Protein AF-A0AAU9UTC8-F1 (afdb_monomer_lite)

Radius of gyration: 27.31 Å; chains: 1; bounding box: 56×51×80 Å

Structure (mmCIF, N/CA/C/O backbone):
data_AF-A0AAU9UTC8-F1
#
_entry.id   AF-A0AAU9UTC8-F1
#
loop_
_atom_site.group_PDB
_atom_site.id
_atom_site.type_symbol
_atom_site.label_atom_id
_atom_site.label_alt_id
_atom_site.label_comp_id
_atom_site.label_asym_id
_atom_site.label_entity_id
_atom_site.label_seq_id
_atom_site.pdbx_PDB_ins_code
_atom_site.Cartn_x
_atom_site.Cartn_y
_atom_site.Cartn_z
_atom_site.occupancy
_atom_site.B_iso_or_equiv
_atom_site.auth_seq_id
_atom_site.auth_comp_id
_atom_site.auth_asym_id
_atom_site.auth_atom_id
_atom_site.pdbx_PDB_model_num
ATOM 1 N N . MET A 1 1 ? -2.375 -41.876 13.342 1.00 49.22 1 MET A N 1
ATOM 2 C CA . MET A 1 1 ? -1.707 -40.653 12.835 1.00 49.22 1 MET A CA 1
ATOM 3 C C . MET A 1 1 ? -2.534 -39.438 13.249 1.00 49.22 1 MET A C 1
ATOM 5 O O . MET A 1 1 ? -3.669 -39.339 12.787 1.00 49.22 1 MET A O 1
ATOM 9 N N . PRO A 1 2 ? -2.071 -38.559 14.157 1.00 57.53 2 PRO A N 1
ATOM 10 C CA . PRO A 1 2 ? -2.871 -37.413 14.576 1.00 57.53 2 PRO A CA 1
ATOM 11 C C . PRO A 1 2 ? -2.959 -36.400 13.427 1.00 57.53 2 PRO A C 1
ATOM 13 O O . PRO A 1 2 ? -1.947 -35.967 12.881 1.00 57.53 2 PRO A O 1
ATOM 16 N N . ARG A 1 3 ? -4.191 -36.055 13.034 1.00 58.91 3 ARG A N 1
ATOM 17 C CA . ARG A 1 3 ? -4.472 -35.076 11.977 1.00 58.91 3 ARG A CA 1
ATOM 18 C C . ARG A 1 3 ? -3.916 -33.714 12.391 1.00 58.91 3 ARG A C 1
ATOM 20 O O . ARG A 1 3 ? -4.222 -33.236 13.484 1.00 58.91 3 ARG A O 1
ATOM 27 N N . VAL A 1 4 ? -3.118 -33.104 11.514 1.00 61.66 4 VAL A N 1
ATOM 28 C CA . VAL A 1 4 ? -2.600 -31.737 11.661 1.00 61.66 4 VAL A CA 1
ATOM 29 C C . VAL A 1 4 ? -3.773 -30.818 11.999 1.00 61.66 4 VAL A C 1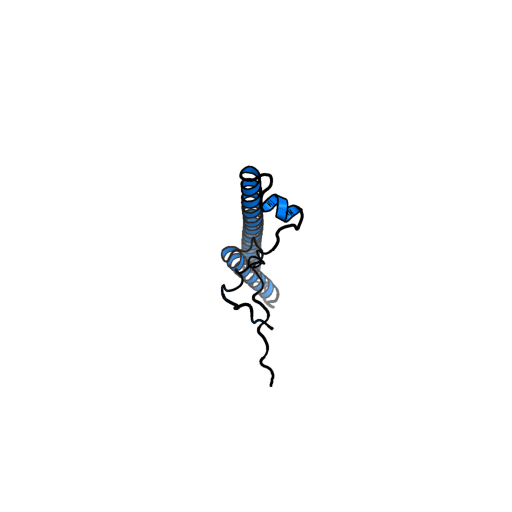
ATOM 31 O O . VAL A 1 4 ? -4.651 -30.585 11.170 1.00 61.66 4 VAL A O 1
ATOM 34 N N . ARG A 1 5 ? -3.828 -30.332 13.243 1.00 59.94 5 ARG A N 1
ATOM 35 C CA . ARG A 1 5 ? -4.826 -29.344 13.652 1.00 59.94 5 ARG A CA 1
ATOM 36 C C . ARG A 1 5 ? -4.537 -28.077 12.858 1.00 59.94 5 ARG A C 1
ATOM 38 O O . ARG A 1 5 ? -3.442 -27.527 12.967 1.00 59.94 5 ARG A O 1
ATOM 45 N N . HIS A 1 6 ? -5.490 -27.631 12.043 1.00 63.00 6 HIS A N 1
ATOM 46 C CA . HIS A 1 6 ? -5.368 -26.342 11.374 1.00 63.00 6 HIS A CA 1
ATOM 47 C C . HIS A 1 6 ? -5.098 -25.268 12.438 1.00 63.00 6 HIS A C 1
ATOM 49 O O . HIS A 1 6 ? -5.818 -25.231 13.442 1.00 63.00 6 HIS A O 1
ATOM 55 N N . PRO A 1 7 ? -4.071 -24.415 12.265 1.00 61.59 7 PRO A N 1
ATOM 56 C CA . PRO A 1 7 ? -3.830 -23.334 13.204 1.00 61.59 7 PRO A CA 1
ATOM 57 C C . PRO A 1 7 ? -5.099 -22.477 13.307 1.00 61.59 7 PRO A C 1
ATOM 59 O O . PRO A 1 7 ? -5.795 -22.299 12.298 1.00 61.59 7 PRO A O 1
ATOM 62 N N . PRO A 1 8 ? -5.429 -21.957 14.503 1.00 61.19 8 PRO A N 1
ATOM 63 C CA . PRO A 1 8 ? -6.613 -21.132 14.679 1.00 61.19 8 PRO A CA 1
ATOM 64 C C . PRO A 1 8 ? -6.580 -19.997 13.657 1.00 61.19 8 PRO A C 1
ATOM 66 O O . PRO A 1 8 ? -5.534 -19.372 13.450 1.00 61.19 8 PRO A O 1
ATOM 69 N N . ARG A 1 9 ? -7.718 -19.755 12.991 1.00 63.41 9 ARG A N 1
ATOM 70 C CA . ARG A 1 9 ? -7.857 -18.653 12.033 1.00 63.41 9 ARG A CA 1
ATOM 71 C C . ARG A 1 9 ? -7.385 -17.385 12.737 1.00 63.41 9 ARG A C 1
ATOM 73 O O . ARG A 1 9 ? -8.011 -16.953 13.704 1.00 63.41 9 ARG A O 1
ATOM 80 N N . ARG A 1 10 ? -6.248 -16.829 12.301 1.00 59.84 10 ARG A N 1
ATOM 81 C CA . ARG A 1 10 ? -5.723 -15.584 12.867 1.00 59.84 10 ARG A CA 1
ATOM 82 C C . ARG A 1 10 ? -6.836 -14.552 12.749 1.00 59.84 10 ARG A C 1
ATOM 84 O O . ARG A 1 10 ? -7.285 -14.280 11.636 1.00 59.84 10 ARG A O 1
ATOM 91 N N . LYS A 1 11 ? -7.309 -14.029 13.884 1.00 63.53 11 LYS A N 1
ATOM 92 C CA . LYS A 1 11 ? -8.248 -12.906 13.886 1.00 63.53 11 LYS A CA 1
ATOM 93 C C . LYS A 1 11 ? -7.587 -11.809 13.054 1.00 63.53 11 LYS A C 1
ATOM 95 O O . LYS A 1 11 ? -6.436 -11.458 13.322 1.00 63.53 11 LYS A O 1
ATOM 100 N N . GLY A 1 12 ? -8.256 -11.377 11.985 1.00 69.50 12 GLY A N 1
ATOM 101 C CA . GLY A 1 12 ? -7.744 -10.310 11.133 1.00 69.50 12 GLY A CA 1
ATOM 102 C C . GLY A 1 12 ? -7.378 -9.111 12.001 1.00 69.50 12 GLY A C 1
ATOM 103 O O . GLY A 1 12 ? -8.036 -8.853 13.011 1.00 69.50 12 GLY A O 1
ATOM 104 N N . VAL A 1 13 ? -6.299 -8.412 11.653 1.00 83.12 13 VAL A N 1
ATOM 105 C CA . VAL A 1 13 ? -5.948 -7.177 12.359 1.00 83.12 13 VAL A CA 1
ATOM 106 C C . VAL A 1 13 ? -7.153 -6.238 12.260 1.00 83.12 13 VAL A C 1
ATOM 108 O O . VAL A 1 13 ? -7.746 -6.140 11.194 1.00 83.12 13 VAL A O 1
ATOM 111 N N . TYR A 1 14 ? -7.545 -5.581 13.350 1.00 84.19 14 TYR A N 1
ATOM 112 C CA . TYR A 1 14 ? -8.838 -4.884 13.446 1.00 84.19 14 TYR A CA 1
ATOM 113 C C . TYR A 1 14 ? -9.065 -3.773 12.397 1.00 84.19 14 TYR A C 1
ATOM 115 O O . TYR A 1 14 ? -10.205 -3.410 12.131 1.00 84.19 14 TYR A O 1
ATOM 123 N N . TRP A 1 15 ? -7.995 -3.246 11.792 1.00 89.56 15 TRP A N 1
ATOM 124 C CA . TRP A 1 15 ? -8.025 -2.259 10.701 1.00 89.56 15 TRP A CA 1
ATOM 125 C C . TRP A 1 15 ? -7.795 -2.866 9.307 1.00 89.56 15 TRP A C 1
ATOM 127 O O . TRP A 1 15 ? -7.736 -2.144 8.315 1.00 89.56 15 TRP A O 1
ATOM 137 N N . TRP A 1 16 ? -7.625 -4.185 9.206 1.00 89.62 16 TRP A N 1
ATOM 138 C CA . TRP A 1 16 ? -7.393 -4.873 7.941 1.00 89.62 16 TRP A CA 1
ATOM 139 C C . TRP A 1 16 ? -8.698 -5.054 7.162 1.00 89.62 16 TRP A C 1
ATOM 141 O O . TRP A 1 16 ? -9.682 -5.555 7.697 1.00 89.62 16 TRP A O 1
ATOM 151 N N . SER A 1 17 ? -8.672 -4.709 5.875 1.00 89.50 17 SER A N 1
ATOM 152 C CA . SER A 1 17 ? -9.803 -4.819 4.948 1.00 89.50 17 SER A CA 1
ATOM 153 C C . SER A 1 17 ? -9.405 -5.645 3.713 1.00 89.50 17 SER A C 1
ATOM 155 O O . SER A 1 17 ? -8.230 -5.613 3.325 1.00 89.50 17 SER A O 1
ATOM 157 N N . PRO A 1 18 ? -10.342 -6.373 3.068 1.00 90.81 18 PRO A N 1
ATOM 158 C CA . PRO A 1 18 ? -10.109 -7.008 1.768 1.00 90.81 18 PRO A CA 1
ATOM 159 C C . PRO A 1 18 ? -9.537 -6.040 0.721 1.00 90.81 18 PRO A C 1
ATOM 161 O O . PRO A 1 18 ? -8.604 -6.397 0.006 1.00 90.81 18 PRO A O 1
ATOM 164 N N . GLU A 1 19 ? -9.991 -4.786 0.720 1.00 92.00 19 GLU A N 1
ATOM 165 C CA . GLU A 1 19 ? -9.496 -3.734 -0.176 1.00 92.00 19 GLU A CA 1
ATOM 166 C C . GLU A 1 19 ? -7.987 -3.484 0.006 1.00 92.00 19 GLU A C 1
ATOM 168 O O . GLU A 1 19 ? -7.223 -3.450 -0.960 1.00 92.00 19 GLU A O 1
ATOM 173 N N . LEU A 1 20 ? -7.513 -3.403 1.258 1.00 94.44 20 LEU A N 1
ATOM 174 C CA . LEU A 1 20 ? -6.082 -3.269 1.561 1.00 94.44 20 LEU A CA 1
ATOM 175 C C . LEU A 1 20 ? -5.281 -4.483 1.086 1.00 94.44 20 LEU A C 1
ATOM 177 O O . LEU A 1 20 ? -4.122 -4.342 0.684 1.00 94.44 20 LEU A O 1
ATOM 181 N N . ALA A 1 21 ? -5.876 -5.678 1.132 1.00 93.50 21 ALA A N 1
ATOM 182 C CA . ALA A 1 21 ? -5.237 -6.881 0.622 1.00 93.50 21 ALA A CA 1
ATOM 183 C C . ALA A 1 21 ? -5.055 -6.805 -0.900 1.00 93.50 21 ALA A C 1
ATOM 185 O O . ALA A 1 21 ? -3.985 -7.165 -1.398 1.00 93.50 21 ALA A O 1
ATOM 186 N N . ASP A 1 22 ? -6.040 -6.291 -1.631 1.00 95.44 22 ASP A N 1
ATOM 187 C CA . ASP A 1 22 ? -5.964 -6.142 -3.084 1.00 95.44 22 ASP A CA 1
ATOM 188 C C . ASP A 1 22 ? -5.004 -5.026 -3.507 1.00 95.44 22 ASP A C 1
ATOM 190 O O . ASP A 1 22 ? -4.142 -5.261 -4.362 1.00 95.44 22 ASP A O 1
ATOM 194 N N . LEU A 1 23 ? -5.012 -3.879 -2.819 1.00 96.00 23 LEU A N 1
ATOM 195 C CA . LEU A 1 23 ? -4.001 -2.828 -2.999 1.00 96.00 23 LEU A CA 1
ATOM 196 C C . LEU A 1 23 ? -2.586 -3.350 -2.725 1.00 96.00 23 LEU A C 1
ATOM 198 O O . LEU A 1 23 ? -1.640 -3.059 -3.464 1.00 96.00 23 LEU A O 1
ATOM 202 N N . ARG A 1 24 ? -2.422 -4.186 -1.693 1.00 95.88 24 ARG A N 1
ATOM 203 C CA . ARG A 1 24 ? -1.138 -4.823 -1.390 1.00 95.88 24 ARG A CA 1
ATOM 204 C C . ARG A 1 24 ? -0.713 -5.791 -2.492 1.00 95.88 24 ARG A C 1
ATOM 206 O O . ARG A 1 24 ? 0.459 -5.772 -2.874 1.00 95.88 24 ARG A O 1
ATOM 213 N N . LYS A 1 25 ? -1.624 -6.610 -3.030 1.00 97.06 25 LYS A N 1
ATOM 214 C CA . LYS A 1 25 ? -1.337 -7.492 -4.177 1.00 97.06 25 LYS A CA 1
ATOM 215 C C . LYS A 1 25 ? -0.911 -6.675 -5.398 1.00 97.06 25 LYS A C 1
ATOM 217 O O . LYS A 1 25 ? 0.090 -7.024 -6.021 1.00 97.06 25 LYS A O 1
ATOM 222 N N . ALA A 1 26 ? -1.617 -5.588 -5.712 1.00 96.44 26 ALA A N 1
ATOM 223 C CA . ALA A 1 26 ? -1.290 -4.701 -6.827 1.00 96.44 26 ALA A CA 1
ATOM 224 C C . ALA A 1 26 ? 0.106 -4.076 -6.669 1.00 96.44 26 ALA A C 1
ATOM 226 O O . ALA A 1 26 ? 0.933 -4.172 -7.575 1.00 96.44 26 ALA A O 1
ATOM 227 N N . CYS A 1 27 ? 0.419 -3.545 -5.483 1.00 97.25 27 CYS A N 1
ATOM 228 C CA . CYS A 1 27 ? 1.737 -2.991 -5.169 1.00 97.25 27 CYS A CA 1
ATOM 229 C C . CYS A 1 27 ? 2.862 -4.036 -5.305 1.00 97.25 27 CYS A C 1
ATOM 231 O O . CYS A 1 27 ? 3.904 -3.762 -5.904 1.00 97.25 27 CYS A O 1
ATOM 233 N N . ILE A 1 28 ? 2.645 -5.269 -4.827 1.00 97.19 28 ILE A N 1
ATOM 234 C CA . ILE A 1 28 ? 3.612 -6.368 -4.985 1.00 97.19 28 ILE A CA 1
ATOM 235 C C . ILE A 1 28 ? 3.803 -6.733 -6.461 1.00 97.19 28 ILE A C 1
ATOM 237 O O . ILE A 1 28 ? 4.941 -6.940 -6.883 1.00 97.19 28 ILE A O 1
ATOM 241 N N . ARG A 1 29 ? 2.723 -6.805 -7.249 1.00 97.06 29 ARG A N 1
ATOM 242 C CA . ARG A 1 29 ? 2.799 -7.070 -8.695 1.00 97.06 29 ARG A CA 1
ATOM 243 C C . ARG A 1 29 ? 3.614 -5.991 -9.405 1.00 97.06 29 ARG A C 1
ATOM 245 O O . ARG A 1 29 ? 4.565 -6.337 -10.097 1.00 97.06 29 ARG A O 1
ATOM 252 N N . ALA A 1 30 ? 3.324 -4.714 -9.155 1.00 95.62 30 ALA A N 1
ATOM 253 C CA . ALA A 1 30 ? 4.063 -3.596 -9.741 1.00 95.62 30 ALA A CA 1
ATOM 254 C C . ALA A 1 30 ? 5.555 -3.629 -9.364 1.00 95.62 30 ALA A C 1
ATOM 256 O O . ALA A 1 30 ? 6.420 -3.521 -10.235 1.00 95.62 30 ALA A O 1
ATOM 257 N N . ARG A 1 31 ? 5.872 -3.892 -8.085 1.00 95.88 31 ARG A N 1
ATOM 258 C CA . ARG A 1 31 ? 7.258 -4.064 -7.624 1.00 95.88 31 ARG A CA 1
ATOM 259 C C . ARG A 1 31 ? 7.960 -5.197 -8.366 1.00 95.88 31 ARG A C 1
ATOM 261 O O . ARG A 1 31 ? 9.092 -5.015 -8.805 1.00 95.88 31 ARG A O 1
ATOM 268 N N . ARG A 1 32 ? 7.309 -6.359 -8.497 1.00 95.81 32 ARG A N 1
ATOM 269 C CA . ARG A 1 32 ? 7.869 -7.516 -9.210 1.00 95.81 32 ARG A CA 1
ATOM 270 C C . ARG A 1 32 ? 8.155 -7.163 -10.663 1.00 95.81 32 ARG A C 1
ATOM 272 O O . ARG A 1 32 ? 9.290 -7.353 -11.084 1.00 95.81 32 ARG A O 1
ATOM 279 N N . SER A 1 33 ? 7.200 -6.562 -11.371 1.00 93.00 33 SER A N 1
ATOM 280 C CA . SER A 1 33 ? 7.377 -6.128 -12.763 1.00 93.00 33 SER A CA 1
ATOM 281 C C . SER A 1 33 ? 8.577 -5.193 -12.928 1.00 93.00 33 SER A C 1
ATOM 283 O O . SER A 1 33 ? 9.442 -5.465 -13.757 1.00 93.00 33 SER A O 1
ATOM 285 N N . TYR A 1 34 ? 8.698 -4.166 -12.080 1.00 92.38 34 TYR A N 1
ATOM 286 C CA . TYR A 1 34 ? 9.855 -3.264 -12.082 1.00 92.38 34 TYR A CA 1
ATOM 287 C C . TYR A 1 34 ? 11.175 -4.006 -11.807 1.00 92.38 34 TYR A C 1
ATOM 289 O O . TYR A 1 34 ? 12.142 -3.881 -12.557 1.00 92.38 34 TYR A O 1
ATOM 297 N N . THR A 1 35 ? 11.223 -4.836 -10.758 1.00 92.56 35 THR A N 1
ATOM 298 C CA . THR A 1 35 ? 12.447 -5.580 -10.411 1.00 92.56 35 THR A CA 1
ATOM 299 C C . THR A 1 35 ? 12.847 -6.607 -11.463 1.00 92.56 35 THR A C 1
ATOM 301 O O . THR A 1 35 ? 14.037 -6.847 -11.638 1.00 92.56 35 THR A O 1
ATOM 304 N N . HIS A 1 36 ? 11.882 -7.207 -12.159 1.00 92.62 36 HIS A N 1
ATOM 305 C CA . HIS A 1 36 ? 12.144 -8.139 -13.249 1.00 92.62 36 HIS A CA 1
ATOM 306 C C . HIS A 1 36 ? 12.679 -7.398 -14.472 1.00 92.62 36 HIS A C 1
ATOM 308 O O . HIS A 1 36 ? 13.628 -7.881 -15.077 1.00 92.62 36 HIS A O 1
ATOM 314 N N . SER A 1 37 ? 12.125 -6.223 -14.798 1.00 89.88 37 SER A N 1
ATOM 315 C CA . SER A 1 37 ? 12.618 -5.380 -15.895 1.00 89.88 37 SER A CA 1
ATOM 316 C C . SER A 1 37 ? 14.088 -5.015 -15.701 1.00 89.88 37 SER A C 1
ATOM 318 O O . SER A 1 37 ? 14.897 -5.291 -16.578 1.00 89.88 37 SER A O 1
ATOM 320 N N . ARG A 1 38 ? 14.466 -4.554 -14.499 1.00 87.25 38 ARG A N 1
ATOM 321 C CA . ARG A 1 38 ? 15.864 -4.216 -14.167 1.00 87.25 38 ARG A CA 1
ATOM 322 C C . ARG A 1 38 ? 16.858 -5.375 -14.249 1.00 87.25 38 ARG A C 1
ATOM 324 O O . ARG A 1 38 ? 18.057 -5.135 -14.295 1.00 87.25 38 ARG A O 1
ATOM 331 N N . ARG A 1 39 ? 16.392 -6.623 -14.162 1.00 88.75 39 ARG A N 1
ATOM 332 C CA . ARG A 1 39 ? 17.255 -7.816 -14.222 1.00 88.75 39 ARG A CA 1
ATOM 333 C C . ARG A 1 39 ? 17.452 -8.326 -15.650 1.00 88.75 39 ARG A C 1
ATOM 335 O O . ARG A 1 39 ? 18.150 -9.320 -15.834 1.00 88.75 39 ARG A O 1
ATOM 342 N N . ARG A 1 40 ? 16.813 -7.710 -16.649 1.00 87.31 40 ARG A N 1
ATOM 343 C CA . ARG A 1 40 ? 16.960 -8.117 -18.049 1.00 87.31 40 ARG A CA 1
ATOM 344 C C . ARG A 1 40 ? 18.322 -7.695 -18.587 1.00 87.31 40 ARG A C 1
ATOM 346 O O . ARG A 1 40 ? 18.845 -6.647 -18.231 1.00 87.31 40 ARG A O 1
ATOM 353 N N . ARG A 1 41 ? 18.871 -8.530 -19.474 1.00 80.94 41 ARG A N 1
ATOM 354 C CA . ARG A 1 41 ? 20.156 -8.282 -20.145 1.00 80.94 41 ARG A 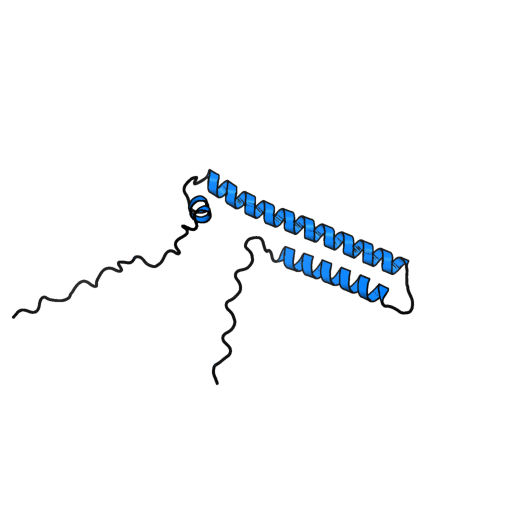CA 1
ATOM 355 C C . ARG A 1 41 ? 20.085 -7.092 -21.108 1.00 80.94 41 ARG A C 1
ATOM 357 O O . ARG A 1 41 ? 21.058 -6.364 -21.234 1.00 80.94 41 ARG A O 1
ATOM 364 N N . ILE A 1 42 ? 18.935 -6.905 -21.756 1.00 84.06 42 ILE A N 1
ATOM 365 C CA . ILE A 1 42 ? 18.622 -5.730 -22.574 1.00 84.06 42 ILE A CA 1
ATOM 366 C C . ILE A 1 42 ? 17.682 -4.856 -21.753 1.00 84.06 42 ILE A C 1
ATOM 368 O O . ILE A 1 42 ? 16.617 -5.325 -21.332 1.00 84.06 42 ILE A O 1
ATOM 372 N N . ARG A 1 43 ? 18.105 -3.619 -21.498 1.00 82.00 43 ARG A N 1
ATOM 373 C CA . ARG A 1 43 ? 17.340 -2.645 -20.724 1.00 82.00 43 ARG A CA 1
ATOM 374 C C . ARG A 1 43 ? 16.536 -1.768 -21.666 1.00 82.00 43 ARG A C 1
ATOM 376 O O . ARG A 1 43 ? 17.024 -1.362 -22.713 1.00 82.00 43 ARG A O 1
ATOM 383 N N . ASP A 1 44 ? 15.308 -1.513 -21.258 1.00 88.25 44 ASP A N 1
ATOM 384 C CA . ASP A 1 44 ? 14.385 -0.597 -21.910 1.00 88.25 44 ASP A CA 1
ATOM 385 C C . ASP A 1 44 ? 14.083 0.485 -20.873 1.00 88.25 44 ASP A C 1
ATOM 387 O O . ASP A 1 44 ? 13.346 0.246 -19.912 1.00 88.25 44 ASP A O 1
ATOM 391 N N . GLU A 1 45 ? 14.773 1.619 -20.990 1.00 88.81 45 GLU A N 1
ATOM 392 C CA . GLU A 1 45 ? 14.754 2.686 -19.986 1.00 88.81 45 GLU A CA 1
ATOM 393 C C . GLU A 1 45 ? 13.370 3.327 -19.859 1.00 88.81 45 GLU A C 1
ATOM 395 O O . GLU A 1 45 ? 12.899 3.560 -18.741 1.00 88.81 45 GLU A O 1
ATOM 400 N N . GLU A 1 46 ? 12.667 3.521 -20.978 1.00 91.44 46 GLU A N 1
ATOM 401 C CA . GLU A 1 46 ? 11.292 4.021 -20.979 1.00 91.44 46 GLU A CA 1
ATOM 402 C C . GLU A 1 46 ? 10.374 3.060 -20.230 1.00 91.44 46 GLU A C 1
ATOM 404 O O . GLU A 1 46 ? 9.654 3.464 -19.311 1.00 91.44 46 GLU A O 1
ATOM 409 N N . ARG A 1 47 ? 10.452 1.763 -20.529 1.00 90.12 47 ARG A N 1
ATOM 410 C CA . ARG A 1 47 ? 9.643 0.758 -19.837 1.00 90.12 47 ARG A CA 1
ATOM 411 C C . ARG A 1 47 ? 10.003 0.625 -18.362 1.00 90.12 47 ARG A C 1
ATOM 413 O O . ARG A 1 47 ? 9.109 0.464 -17.528 1.00 90.12 47 ARG A O 1
ATOM 420 N N . GLU A 1 48 ? 11.285 0.690 -18.008 1.00 91.25 48 GLU A N 1
ATOM 421 C CA . GLU A 1 48 ? 11.729 0.702 -16.611 1.00 91.25 48 GLU A CA 1
ATOM 422 C C . GLU A 1 48 ? 11.156 1.912 -15.858 1.00 91.25 48 GLU A C 1
ATOM 424 O O . GLU A 1 48 ? 10.640 1.744 -14.747 1.00 91.25 48 GLU A O 1
ATOM 429 N N . SER A 1 49 ? 11.175 3.098 -16.475 1.00 93.12 49 SER A N 1
ATOM 430 C CA . SER A 1 49 ? 10.638 4.335 -15.897 1.00 93.12 49 SER A CA 1
ATOM 431 C C . SER A 1 49 ? 9.123 4.259 -15.664 1.00 93.12 49 SER A C 1
ATOM 433 O O . SER A 1 49 ? 8.650 4.564 -14.565 1.00 93.12 49 SER A O 1
ATOM 435 N N . GLN A 1 50 ? 8.363 3.739 -16.634 1.00 94.62 50 GLN A N 1
ATOM 436 C CA . GLN A 1 50 ? 6.913 3.557 -16.530 1.00 94.62 50 GLN A CA 1
ATOM 437 C C . GLN A 1 50 ? 6.552 2.562 -15.422 1.00 94.62 50 GLN A C 1
ATOM 439 O O . GLN A 1 50 ? 5.670 2.815 -14.598 1.00 94.62 50 GLN A O 1
ATOM 444 N N . LEU A 1 51 ? 7.269 1.435 -15.350 1.00 94.25 51 LEU A N 1
ATOM 445 C CA . LEU A 1 51 ? 7.076 0.437 -14.297 1.00 94.25 51 LEU A CA 1
ATOM 446 C C . LEU A 1 51 ? 7.423 0.992 -12.912 1.00 94.25 51 LEU A C 1
ATOM 448 O O . LEU A 1 51 ? 6.750 0.664 -11.929 1.00 94.25 51 LEU A O 1
ATOM 452 N N . TYR A 1 52 ? 8.452 1.835 -12.822 1.00 94.25 52 TYR A N 1
ATOM 453 C CA . TYR A 1 52 ? 8.825 2.502 -11.582 1.00 94.25 52 TYR A CA 1
ATOM 454 C C . TYR A 1 52 ? 7.761 3.512 -11.133 1.00 94.25 52 TYR A C 1
ATOM 456 O O . TYR A 1 52 ? 7.357 3.493 -9.967 1.00 94.25 52 TYR A O 1
ATOM 464 N N . ALA A 1 53 ? 7.243 4.330 -12.053 1.00 96.50 53 ALA A N 1
ATOM 465 C CA . ALA A 1 53 ? 6.143 5.254 -11.788 1.00 96.50 53 ALA A CA 1
ATOM 466 C C . ALA A 1 53 ? 4.884 4.511 -11.307 1.00 96.50 53 ALA A C 1
ATOM 468 O O . ALA A 1 53 ? 4.320 4.859 -10.266 1.00 96.50 53 ALA A O 1
ATOM 469 N N . ALA A 1 54 ? 4.504 3.420 -11.982 1.00 96.06 54 ALA A N 1
ATOM 470 C CA . ALA A 1 54 ? 3.370 2.583 -11.592 1.00 96.06 54 ALA A CA 1
ATOM 471 C C . ALA A 1 54 ? 3.546 1.965 -10.192 1.00 96.06 54 ALA A C 1
ATOM 473 O O . ALA A 1 54 ? 2.608 1.940 -9.390 1.00 96.06 54 ALA A O 1
ATOM 474 N N . TYR A 1 55 ? 4.754 1.496 -9.863 1.00 96.44 55 TYR A N 1
ATOM 475 C CA . TYR A 1 55 ? 5.072 0.997 -8.525 1.00 96.44 55 TYR A CA 1
ATOM 476 C C . TYR A 1 55 ? 4.966 2.090 -7.455 1.00 96.44 55 TYR A C 1
ATOM 478 O O . TYR A 1 55 ? 4.363 1.852 -6.405 1.00 96.44 55 TYR A O 1
ATOM 486 N N . ASN A 1 56 ? 5.510 3.283 -7.708 1.00 97.06 56 ASN A N 1
ATOM 487 C CA . ASN A 1 56 ? 5.428 4.404 -6.771 1.00 97.06 56 ASN A CA 1
ATOM 488 C C . ASN A 1 56 ? 3.982 4.835 -6.528 1.00 97.06 56 ASN A C 1
ATOM 490 O O . ASN A 1 56 ? 3.598 5.015 -5.372 1.00 97.06 56 ASN A O 1
ATOM 494 N N . HIS A 1 57 ? 3.172 4.910 -7.586 1.00 97.38 57 HIS A N 1
ATOM 495 C CA . HIS A 1 57 ? 1.746 5.190 -7.475 1.00 97.38 57 HIS A CA 1
ATOM 496 C C . HIS A 1 57 ? 1.043 4.135 -6.608 1.00 97.38 57 HIS A C 1
ATOM 498 O O . HIS A 1 57 ? 0.465 4.472 -5.578 1.00 97.38 57 HIS A O 1
ATOM 504 N N . ALA A 1 58 ? 1.191 2.842 -6.926 1.00 96.25 58 ALA A N 1
ATOM 505 C CA . ALA A 1 58 ? 0.579 1.761 -6.147 1.00 96.25 58 ALA A CA 1
ATOM 506 C C . ALA A 1 58 ? 1.038 1.743 -4.674 1.00 96.25 58 ALA A C 1
ATOM 508 O O . ALA A 1 58 ? 0.256 1.440 -3.769 1.00 96.25 58 ALA A O 1
ATOM 509 N N . ARG A 1 59 ? 2.305 2.087 -4.409 1.00 96.50 59 ARG A N 1
ATOM 510 C CA . ARG A 1 59 ? 2.849 2.226 -3.052 1.00 96.50 59 ARG A CA 1
ATOM 511 C C . ARG A 1 59 ? 2.217 3.402 -2.308 1.00 96.50 59 ARG A C 1
ATOM 513 O O . ARG A 1 59 ? 1.885 3.244 -1.132 1.00 96.50 59 ARG A O 1
ATOM 520 N N . ALA A 1 60 ? 2.059 4.549 -2.964 1.00 97.50 60 ALA A N 1
ATOM 521 C CA . ALA A 1 60 ? 1.414 5.724 -2.388 1.00 97.50 60 ALA A CA 1
ATOM 522 C C . ALA A 1 60 ? -0.059 5.437 -2.066 1.00 97.50 60 ALA A C 1
ATOM 524 O O . ALA A 1 60 ? -0.479 5.659 -0.930 1.00 97.50 60 ALA A O 1
ATOM 525 N N . THR A 1 61 ? -0.803 4.839 -3.002 1.00 96.62 61 THR A N 1
ATOM 526 C CA . THR A 1 61 ? -2.201 4.427 -2.800 1.00 96.62 61 THR A CA 1
ATOM 527 C C . THR A 1 61 ? -2.337 3.487 -1.606 1.00 96.62 61 THR A C 1
ATOM 529 O O . THR A 1 61 ? -3.160 3.725 -0.725 1.00 96.62 61 THR A O 1
ATOM 532 N N . LEU A 1 62 ? -1.487 2.457 -1.515 1.00 96.31 62 LEU A N 1
ATOM 533 C CA . LEU A 1 62 ? -1.504 1.528 -0.384 1.00 96.31 62 LEU A CA 1
ATOM 534 C C . LEU A 1 62 ? -1.214 2.237 0.947 1.00 96.31 62 LEU A C 1
ATOM 536 O O . LEU A 1 62 ? -1.882 1.963 1.940 1.00 96.31 62 LEU A O 1
ATOM 540 N N . LYS A 1 63 ? -0.229 3.145 0.988 1.00 96.62 63 LYS A N 1
ATOM 541 C CA . LYS A 1 63 ? 0.112 3.894 2.207 1.00 96.62 63 LYS A CA 1
ATOM 542 C C . LYS A 1 63 ? -1.061 4.760 2.665 1.00 96.62 63 LYS A C 1
ATOM 544 O O . LYS A 1 63 ? -1.412 4.717 3.841 1.00 96.62 63 LYS A O 1
ATOM 549 N N . LEU A 1 64 ? -1.680 5.496 1.741 1.00 97.00 64 LEU A N 1
ATOM 550 C CA . LEU A 1 64 ? -2.850 6.327 2.022 1.00 97.00 64 LEU A CA 1
ATOM 551 C C . LEU A 1 64 ? -4.026 5.487 2.523 1.00 97.00 64 LEU A C 1
ATOM 553 O O . LEU A 1 64 ? -4.628 5.836 3.535 1.00 97.00 64 LEU A O 1
ATOM 557 N N . ALA A 1 65 ? -4.308 4.356 1.875 1.00 96.00 65 ALA A N 1
ATOM 558 C CA . ALA A 1 65 ? -5.379 3.458 2.291 1.00 96.00 65 ALA A CA 1
ATOM 559 C C . ALA A 1 65 ? -5.132 2.877 3.694 1.00 96.00 65 ALA A C 1
ATOM 561 O O . ALA A 1 65 ? -6.050 2.836 4.507 1.00 96.00 65 ALA A O 1
ATOM 562 N N . ILE A 1 66 ? -3.890 2.495 4.025 1.00 94.56 66 ILE A N 1
ATOM 563 C CA . ILE A 1 66 ? -3.535 2.037 5.380 1.00 94.56 66 ILE A CA 1
ATOM 564 C C . ILE A 1 66 ? -3.743 3.156 6.404 1.00 94.56 66 ILE A C 1
ATOM 566 O O . ILE A 1 66 ? -4.314 2.905 7.464 1.00 94.56 66 ILE A O 1
ATOM 570 N N . CYS A 1 67 ? -3.290 4.378 6.110 1.00 95.69 67 CYS A N 1
ATOM 571 C CA . CYS A 1 67 ? -3.493 5.519 7.001 1.00 95.69 67 CYS A CA 1
ATOM 572 C C . CYS A 1 67 ? -4.986 5.775 7.244 1.00 95.69 67 CYS A C 1
ATOM 574 O O . CYS A 1 67 ? -5.391 5.868 8.397 1.00 95.69 67 CYS A O 1
ATOM 576 N N . ARG A 1 68 ? -5.805 5.793 6.184 1.00 94.50 68 ARG A N 1
ATOM 577 C CA . ARG A 1 68 ? -7.264 5.961 6.277 1.00 94.50 68 ARG A CA 1
ATOM 578 C C . ARG A 1 68 ? -7.930 4.847 7.076 1.00 94.50 68 ARG A C 1
ATOM 580 O O . ARG A 1 68 ? -8.740 5.135 7.942 1.00 94.50 68 ARG A O 1
ATOM 587 N N . ALA A 1 69 ? -7.563 3.590 6.836 1.00 93.94 69 ALA A N 1
ATOM 588 C CA . ALA A 1 69 ? -8.140 2.459 7.557 1.00 93.94 69 ALA A CA 1
ATOM 589 C C . ALA A 1 69 ? -7.813 2.494 9.057 1.00 93.94 69 ALA A C 1
ATOM 591 O O . ALA A 1 69 ? -8.665 2.195 9.892 1.00 93.94 69 ALA A O 1
ATOM 592 N N . LYS A 1 70 ? -6.582 2.886 9.411 1.00 91.56 70 LYS A N 1
ATOM 59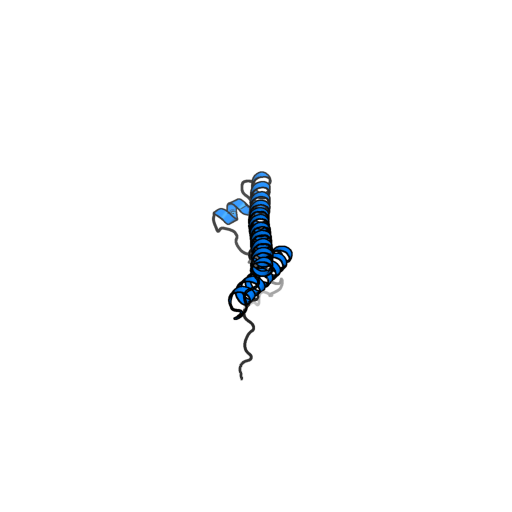3 C CA . LYS A 1 70 ? -6.190 3.079 10.812 1.00 91.56 70 LYS A CA 1
ATOM 594 C C . LYS A 1 70 ? -6.932 4.250 11.449 1.00 91.56 70 LYS A C 1
ATOM 596 O O . LYS A 1 70 ? -7.370 4.115 12.586 1.00 91.56 70 LYS A O 1
ATOM 601 N N . GLU A 1 71 ? -7.066 5.360 10.730 1.00 92.50 71 GLU A N 1
ATOM 602 C CA . GLU A 1 71 ? -7.762 6.548 11.220 1.00 92.50 71 GLU A CA 1
ATOM 603 C C . GLU A 1 71 ? -9.254 6.281 11.423 1.00 92.50 71 GLU A C 1
ATOM 605 O O . GLU A 1 71 ? -9.764 6.522 12.508 1.00 92.50 71 GLU A O 1
ATOM 610 N N . ALA A 1 72 ? -9.927 5.655 10.456 1.00 89.75 72 ALA A N 1
ATOM 611 C CA . ALA A 1 72 ? -11.332 5.273 10.576 1.00 89.75 72 ALA A CA 1
ATOM 612 C C . ALA A 1 72 ? -11.579 4.370 11.796 1.00 89.75 72 ALA A C 1
ATOM 614 O O . ALA A 1 72 ? -12.503 4.599 12.570 1.00 89.75 72 ALA A O 1
ATOM 615 N N . LYS A 1 73 ? -10.710 3.375 12.029 1.00 88.38 73 LYS A N 1
ATOM 616 C CA . LYS A 1 73 ? -10.817 2.526 13.226 1.00 88.38 73 LYS A CA 1
ATOM 617 C C . LYS A 1 73 ? -10.489 3.248 14.529 1.00 88.38 73 LYS A C 1
ATOM 619 O O . LYS A 1 73 ? -11.032 2.879 15.567 1.00 88.38 73 LYS A O 1
ATOM 624 N N . ARG A 1 74 ? -9.616 4.256 14.501 1.00 86.12 74 ARG A N 1
ATOM 625 C CA . ARG A 1 74 ? -9.362 5.121 15.658 1.00 86.12 74 ARG A CA 1
ATOM 626 C C . ARG A 1 74 ? -10.589 5.980 15.966 1.00 86.12 74 ARG A C 1
ATOM 628 O O . ARG A 1 74 ? -10.973 6.047 17.126 1.00 86.12 74 ARG A O 1
ATOM 635 N N . GLN A 1 75 ? -11.200 6.588 14.953 1.00 88.31 75 GLN A N 1
ATOM 636 C CA . GLN A 1 75 ? -12.397 7.422 15.094 1.00 88.31 75 GLN A CA 1
ATOM 637 C C . GLN A 1 75 ? -13.577 6.619 15.642 1.00 88.31 75 GLN A C 1
ATOM 639 O O . GLN A 1 75 ? -14.136 7.013 16.656 1.00 88.31 75 GLN A O 1
ATOM 644 N N . GLU A 1 76 ? -13.842 5.425 15.102 1.00 85.94 76 GLU A N 1
ATOM 645 C CA . GLU A 1 76 ? -14.869 4.505 15.624 1.00 85.94 76 GLU A CA 1
ATOM 646 C C . GLU A 1 76 ? -14.675 4.204 17.125 1.00 85.94 76 GLU A C 1
ATOM 648 O O . GLU A 1 76 ? -15.635 4.124 17.892 1.00 85.94 76 GLU A O 1
ATOM 653 N N . MET A 1 77 ? -13.422 4.061 17.574 1.00 81.06 77 MET A N 1
ATOM 654 C CA . MET A 1 77 ? -13.115 3.858 18.991 1.00 81.06 77 MET A CA 1
ATOM 655 C C . MET A 1 77 ? -13.366 5.117 19.837 1.00 81.06 77 MET A C 1
ATOM 657 O O . MET A 1 77 ? -13.838 4.990 20.966 1.00 81.06 77 MET A O 1
ATOM 661 N N . VAL A 1 78 ? -13.043 6.307 19.319 1.00 84.19 78 VAL A N 1
ATOM 662 C CA . VAL A 1 78 ? -13.248 7.596 20.007 1.00 84.19 78 VAL A CA 1
ATOM 663 C C . VAL A 1 78 ? -14.733 7.945 20.098 1.00 84.19 78 VAL A C 1
ATOM 665 O O . VAL A 1 78 ? -15.206 8.261 21.182 1.00 84.19 78 VAL A O 1
ATOM 668 N N . GLU A 1 79 ? -15.498 7.785 19.022 1.00 82.06 79 GLU A N 1
ATOM 669 C CA . GLU A 1 79 ? -16.959 7.958 19.034 1.00 82.06 79 GLU A CA 1
ATOM 670 C C . GLU A 1 79 ? -17.625 6.999 20.037 1.00 82.06 79 GLU A C 1
ATOM 672 O O . GLU A 1 79 ? -18.548 7.361 20.769 1.00 82.06 79 GLU A O 1
ATOM 677 N N . GLY A 1 80 ? -17.107 5.770 20.138 1.00 77.88 80 GLY A N 1
ATOM 678 C CA . GLY A 1 80 ? -17.524 4.819 21.165 1.00 77.88 80 GLY A CA 1
ATOM 679 C C . GLY A 1 80 ? -17.230 5.280 22.599 1.00 77.88 80 GLY A C 1
ATOM 680 O O . GLY A 1 80 ? -17.990 4.928 23.501 1.00 77.88 80 GLY A O 1
ATOM 681 N N . LEU A 1 81 ? -16.155 6.049 22.823 1.00 76.00 81 LEU A N 1
ATOM 682 C CA . LEU A 1 81 ? -15.828 6.649 24.126 1.00 76.00 81 LEU A CA 1
ATOM 683 C C . LEU A 1 81 ? -16.768 7.807 24.465 1.00 76.00 81 LEU A C 1
ATOM 685 O O . LEU A 1 81 ? -17.225 7.885 25.600 1.00 76.00 81 LEU A O 1
ATOM 689 N N . GLU A 1 82 ? -17.073 8.683 23.507 1.00 72.75 82 GLU A N 1
ATOM 690 C CA . GLU A 1 82 ? -17.983 9.817 23.730 1.00 72.75 82 GLU A CA 1
ATOM 691 C C . GLU A 1 82 ? -19.397 9.348 24.093 1.00 72.75 82 GLU A C 1
ATOM 693 O O . GLU A 1 82 ? -20.052 9.934 24.953 1.00 72.75 82 GLU A O 1
ATOM 698 N N . ARG A 1 83 ? -19.852 8.244 23.488 1.00 77.31 83 ARG A N 1
ATOM 699 C CA . ARG A 1 83 ? -21.170 7.659 23.760 1.00 77.31 83 ARG A CA 1
ATOM 700 C C . ARG A 1 83 ? -21.262 6.937 25.107 1.00 77.31 83 ARG A C 1
ATOM 702 O O . ARG A 1 83 ? -22.338 6.895 25.697 1.00 77.31 83 ARG A O 1
ATOM 709 N N . ASP A 1 84 ? -20.173 6.326 25.565 1.00 71.31 84 ASP A N 1
ATOM 710 C CA . ASP A 1 84 ? -20.114 5.597 26.836 1.00 71.31 84 ASP A CA 1
ATOM 711 C C . ASP A 1 84 ? -18.737 5.797 27.501 1.00 71.31 84 ASP A C 1
ATOM 713 O O . ASP A 1 84 ? -17.832 4.961 27.347 1.00 71.31 84 ASP A O 1
ATOM 717 N N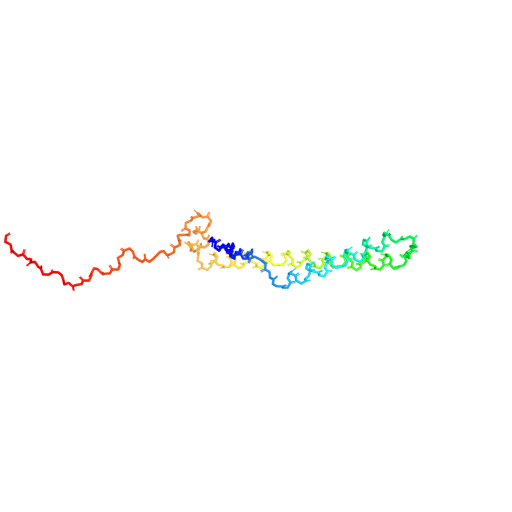 . PRO A 1 85 ? -18.571 6.898 28.263 1.00 68.00 85 PRO A N 1
ATOM 718 C CA . PRO A 1 85 ? -17.284 7.305 28.833 1.00 68.00 85 PRO A CA 1
ATOM 719 C C . PRO A 1 85 ? -16.639 6.247 29.739 1.00 68.00 85 PRO A C 1
ATOM 721 O O . PRO A 1 85 ? -15.415 6.175 29.842 1.00 68.00 85 PRO A O 1
ATOM 724 N N . TRP A 1 86 ? -17.452 5.390 30.367 1.00 74.00 86 TRP A N 1
ATOM 725 C CA . TRP A 1 86 ? -17.016 4.335 31.297 1.00 74.00 86 TRP A CA 1
ATOM 726 C C . TRP A 1 86 ? -17.250 2.916 30.753 1.00 74.00 86 TRP A C 1
ATOM 728 O O . TRP A 1 86 ? -17.180 1.913 31.480 1.00 74.00 86 TRP A O 1
ATOM 738 N N . GLY A 1 87 ? -17.510 2.832 29.453 1.00 72.25 87 GLY A N 1
ATOM 739 C CA . GLY A 1 87 ? -17.974 1.650 28.761 1.00 72.25 87 GLY A CA 1
ATOM 740 C C . GLY A 1 87 ? -16.923 0.619 28.409 1.00 72.25 87 GLY A C 1
ATOM 741 O O . GLY A 1 87 ? -15.865 0.458 29.024 1.00 72.25 87 GLY A O 1
ATOM 742 N N . ARG A 1 88 ? -17.211 -0.102 27.328 1.00 64.25 88 ARG A N 1
ATOM 743 C CA . ARG A 1 88 ? -16.280 -1.052 26.711 1.00 64.25 88 ARG A CA 1
ATOM 744 C C . ARG A 1 88 ? -14.914 -0.458 26.344 1.00 64.25 88 ARG A C 1
ATOM 746 O O . ARG A 1 88 ? -13.936 -1.140 26.643 1.00 64.25 88 ARG A O 1
ATOM 753 N N . PRO A 1 89 ? -14.788 0.734 25.732 1.00 65.94 89 PRO A N 1
ATOM 754 C CA . PRO A 1 89 ? -13.472 1.247 25.351 1.00 65.94 89 PRO A CA 1
ATOM 755 C C . PRO A 1 89 ? -12.618 1.641 26.568 1.00 65.94 89 PRO A C 1
ATOM 757 O O . PRO A 1 89 ? -11.432 1.315 26.601 1.00 65.94 89 PRO A O 1
ATOM 760 N N . TYR A 1 90 ? -13.218 2.204 27.621 1.00 69.94 90 TYR A N 1
ATOM 761 C CA . TYR A 1 90 ? -12.541 2.442 28.904 1.00 69.94 90 TYR A CA 1
ATOM 762 C C . TYR A 1 90 ? -12.069 1.131 29.558 1.00 69.94 90 TYR A C 1
ATOM 764 O O . TYR A 1 90 ? -10.916 0.990 29.971 1.00 69.94 90 TYR A O 1
ATOM 772 N N . ARG A 1 91 ? -12.926 0.101 29.574 1.00 71.06 91 ARG A N 1
ATOM 773 C CA . ARG A 1 91 ? -12.548 -1.240 30.051 1.00 71.06 91 ARG A CA 1
ATOM 774 C C . ARG A 1 91 ? -11.474 -1.885 29.176 1.00 71.06 91 ARG A C 1
ATOM 776 O O . ARG A 1 91 ? -10.648 -2.615 29.711 1.00 71.06 91 ARG A O 1
ATOM 783 N N . ALA A 1 92 ? -11.456 -1.625 27.870 1.00 69.69 92 ALA A N 1
ATOM 784 C CA . ALA A 1 92 ? -10.412 -2.098 26.964 1.00 69.69 92 ALA A CA 1
ATOM 785 C C . ALA A 1 92 ? -9.055 -1.468 27.298 1.00 69.69 92 ALA A C 1
ATOM 787 O O . ALA A 1 92 ? -8.074 -2.195 27.412 1.00 69.69 92 ALA A O 1
ATOM 788 N N . ALA A 1 93 ? -9.019 -0.151 27.537 1.00 71.88 93 ALA A N 1
ATOM 789 C CA . ALA A 1 93 ? -7.815 0.566 27.959 1.00 71.88 93 ALA A CA 1
ATOM 790 C C . ALA A 1 93 ? -7.260 0.037 29.294 1.00 71.88 93 ALA A C 1
ATOM 792 O O . ALA A 1 93 ? -6.049 -0.058 29.470 1.00 71.88 93 ALA A O 1
ATOM 793 N N . LEU A 1 94 ? -8.142 -0.384 30.207 1.00 75.19 94 LEU A N 1
ATOM 794 C CA . LEU A 1 94 ? -7.765 -1.012 31.477 1.00 75.19 94 LEU A CA 1
ATOM 795 C C . LEU A 1 94 ? -7.481 -2.526 31.384 1.00 75.19 94 LEU A C 1
ATOM 797 O O . LEU A 1 94 ? -7.271 -3.153 32.420 1.00 75.19 94 LEU A O 1
ATOM 801 N N . ASN A 1 95 ? -7.523 -3.145 30.196 1.00 67.19 95 ASN A N 1
ATOM 802 C CA . ASN A 1 95 ? -7.487 -4.609 30.014 1.00 67.19 95 ASN A CA 1
ATOM 803 C C . ASN A 1 95 ? -8.561 -5.372 30.829 1.00 67.19 95 ASN A C 1
ATOM 805 O O . ASN A 1 95 ? -8.414 -6.548 31.152 1.00 67.19 95 ASN A O 1
ATOM 809 N N . LYS A 1 96 ? -9.680 -4.712 31.146 1.00 69.50 96 LYS A N 1
ATOM 810 C CA . LYS A 1 96 ? -10.833 -5.234 31.902 1.00 69.50 96 LYS A CA 1
ATOM 811 C C . LYS A 1 96 ? -11.973 -5.736 31.010 1.00 69.50 96 LYS A C 1
ATOM 813 O O . LYS A 1 96 ? -13.072 -5.985 31.509 1.00 69.50 96 LYS A O 1
ATOM 818 N N . LEU A 1 97 ? -11.755 -5.900 29.703 1.00 65.81 97 LEU A N 1
ATOM 819 C CA . LEU A 1 97 ? -12.696 -6.616 28.836 1.00 65.81 97 LEU A CA 1
ATOM 820 C C . LEU A 1 97 ? -12.686 -8.105 29.209 1.00 65.81 97 LEU A C 1
ATOM 822 O O . LEU A 1 97 ? -12.007 -8.918 28.587 1.00 65.81 97 LEU A O 1
ATOM 826 N N . ARG A 1 98 ? -13.438 -8.471 30.250 1.00 61.12 98 ARG A N 1
ATOM 827 C CA . ARG A 1 98 ? -13.739 -9.874 30.531 1.00 61.12 98 ARG A CA 1
ATOM 828 C C . ARG A 1 98 ? -14.493 -10.434 29.326 1.00 61.12 98 A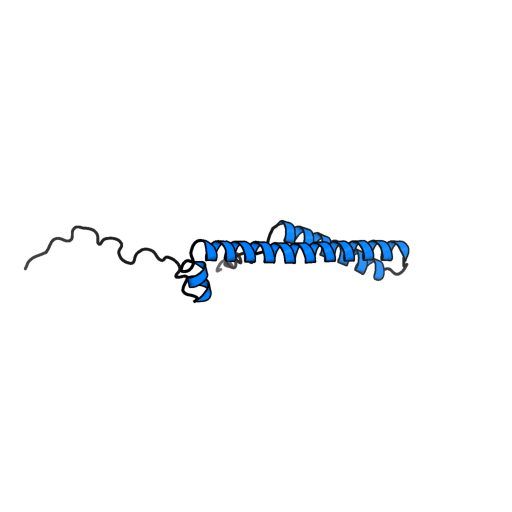RG A C 1
ATOM 830 O O . ARG A 1 98 ? -15.504 -9.862 28.914 1.00 61.12 98 ARG A O 1
ATOM 837 N N . ALA A 1 99 ? -14.009 -11.544 28.769 1.00 56.03 99 ALA A N 1
ATOM 838 C CA . ALA A 1 99 ? -14.844 -12.372 27.911 1.00 56.03 99 ALA A CA 1
ATOM 839 C C . ALA A 1 99 ? -16.090 -12.705 28.736 1.00 56.03 99 ALA A C 1
ATOM 841 O O . ALA A 1 99 ? -15.944 -13.142 29.879 1.00 56.03 99 ALA A O 1
ATOM 842 N N . GLN A 1 100 ? -17.289 -12.424 28.223 1.00 53.94 100 GLN A N 1
ATOM 843 C CA . GLN A 1 100 ? -18.485 -12.912 28.895 1.00 53.94 100 GLN A CA 1
ATOM 844 C C . GLN A 1 100 ? -18.428 -14.438 28.847 1.00 53.94 100 GLN A C 1
ATOM 846 O O . GLN A 1 100 ? -18.693 -15.047 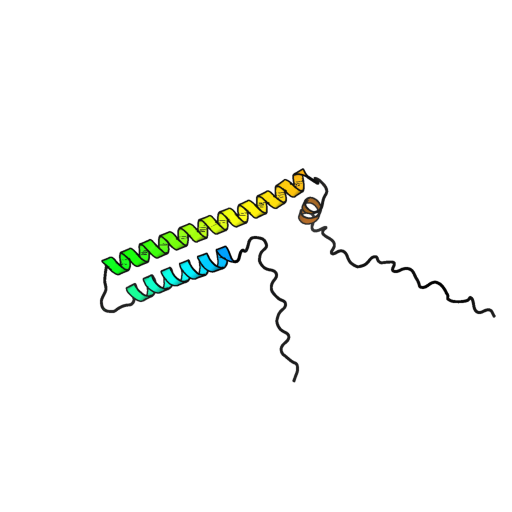27.815 1.00 53.94 100 GLN A O 1
ATOM 851 N N . GLY A 1 101 ? -17.967 -15.035 29.944 1.00 57.62 101 GLY A N 1
ATOM 852 C CA . GLY A 1 101 ? -18.250 -16.423 30.245 1.00 57.62 101 GLY A CA 1
ATOM 853 C C . GLY A 1 101 ? -19.747 -16.561 30.520 1.00 57.62 101 GLY A C 1
ATOM 854 O O . GLY A 1 101 ? -20.389 -15.562 30.869 1.00 57.62 101 GLY A O 1
ATOM 855 N N . PRO A 1 102 ? -20.307 -17.769 30.357 1.00 58.28 102 PRO A N 1
ATOM 856 C CA . PRO A 1 102 ? -21.676 -18.020 30.769 1.00 58.28 102 PRO A CA 1
ATOM 857 C C . PRO A 1 102 ? -21.843 -17.606 32.242 1.00 58.28 102 PRO A C 1
ATOM 859 O O . PRO A 1 102 ? -20.871 -17.702 33.003 1.00 58.28 102 PRO A O 1
ATOM 862 N N . PRO A 1 103 ? -23.031 -17.120 32.646 1.00 58.38 103 PRO A N 1
ATOM 863 C CA . PRO A 1 103 ? -23.300 -16.788 34.039 1.00 58.38 103 PRO A CA 1
ATOM 864 C C . PRO A 1 103 ? -22.867 -17.958 34.940 1.00 58.38 103 PRO A C 1
ATOM 866 O O . PRO A 1 103 ? -23.185 -19.101 34.617 1.00 58.38 103 PRO A O 1
ATOM 869 N N . PRO A 1 104 ? -22.146 -17.717 36.050 1.00 61.84 104 PRO A N 1
ATOM 870 C CA . PRO A 1 104 ? -21.671 -18.787 36.934 1.00 61.84 104 PRO A CA 1
ATOM 871 C C . PRO A 1 104 ? -22.805 -19.559 37.629 1.00 61.84 104 PRO A C 1
ATOM 873 O O . PRO A 1 104 ? -22.545 -20.576 38.261 1.00 61.84 104 PRO A O 1
ATOM 876 N N . TYR A 1 105 ? -24.048 -19.106 37.477 1.00 60.00 105 TYR A N 1
ATOM 877 C CA . TYR A 1 105 ? -25.244 -19.774 37.958 1.00 60.00 105 TYR A CA 1
ATOM 878 C C . TYR A 1 105 ? -26.142 -20.051 36.752 1.00 60.00 105 TYR A C 1
ATOM 880 O O . TYR A 1 105 ? -26.980 -19.235 36.379 1.00 60.00 105 TYR A O 1
ATOM 888 N N . GLY A 1 106 ? -25.913 -21.186 36.092 1.00 54.69 106 GLY A N 1
ATOM 889 C CA . GLY A 1 106 ? -27.050 -21.924 35.560 1.00 54.69 106 GLY A CA 1
ATOM 890 C C . GLY A 1 106 ? -27.825 -22.408 36.776 1.00 54.69 106 GLY A C 1
ATOM 891 O O . GLY A 1 106 ? -27.213 -22.980 37.681 1.00 54.69 106 GLY A O 1
ATOM 892 N N . ASP A 1 107 ? -29.110 -22.082 36.841 1.00 60.97 107 ASP A N 1
ATOM 893 C CA . ASP A 1 107 ? -29.981 -22.473 37.943 1.00 60.97 107 ASP A CA 1
ATOM 894 C C . ASP A 1 107 ? -29.754 -23.954 38.290 1.00 60.97 107 ASP A C 1
ATOM 896 O O . ASP A 1 107 ? -29.770 -24.801 37.385 1.00 60.97 107 ASP A O 1
ATOM 900 N N . PRO A 1 108 ? -29.487 -24.301 39.564 1.00 56.88 108 PRO A N 1
ATOM 901 C CA . PRO A 1 108 ? -29.424 -25.699 39.949 1.00 56.88 108 PRO A CA 1
ATOM 902 C C . PRO A 1 108 ? -30.781 -26.333 39.610 1.00 56.88 108 PRO A C 1
ATOM 904 O O . PRO A 1 108 ? -31.814 -25.753 39.958 1.00 56.88 108 PRO A O 1
ATOM 907 N N . PRO A 1 109 ? -30.817 -27.485 38.912 1.00 53.28 109 PRO A N 1
ATOM 908 C CA . PRO A 1 109 ? -32.075 -28.117 38.554 1.00 53.28 109 PRO A CA 1
ATOM 909 C C . PRO A 1 109 ? -32.885 -28.373 39.824 1.00 53.28 109 PRO A C 1
ATOM 911 O O . PRO A 1 109 ? -32.438 -29.060 40.746 1.00 53.28 109 PRO A O 1
ATOM 914 N N . ALA A 1 110 ? -34.071 -27.769 39.870 1.00 58.19 110 ALA A N 1
ATOM 915 C CA . ALA A 1 110 ? -35.050 -27.986 40.914 1.00 58.19 110 ALA A CA 1
ATOM 916 C C . ALA A 1 110 ? -35.374 -29.484 40.995 1.00 58.19 110 ALA A C 1
ATOM 918 O O . ALA A 1 110 ? -35.870 -30.064 40.030 1.00 58.19 110 ALA A O 1
ATOM 919 N N . GLY A 1 111 ? -35.105 -30.098 42.149 1.00 58.19 111 GLY A N 1
ATOM 920 C CA . GLY A 1 111 ? -35.625 -31.426 42.475 1.00 58.19 111 GLY A CA 1
ATOM 921 C C . GLY A 1 111 ? -34.580 -32.475 42.835 1.00 58.19 111 GLY A C 1
ATOM 922 O O . GLY A 1 111 ? -34.491 -33.503 42.170 1.00 58.19 111 GLY A O 1
ATOM 923 N N . LEU A 1 112 ? -33.868 -32.288 43.949 1.00 57.12 112 LEU A N 1
ATOM 924 C CA . LEU A 1 112 ? -33.371 -33.437 44.708 1.00 57.12 112 LEU A CA 1
ATOM 925 C C . LEU A 1 112 ? -34.200 -33.560 45.993 1.00 57.12 112 LEU A C 1
ATOM 927 O O . LEU A 1 112 ? -34.168 -32.642 46.814 1.00 57.12 112 LEU A O 1
ATOM 931 N N . PRO A 1 113 ? -34.979 -34.644 46.168 1.00 54.84 113 PRO A N 1
ATOM 932 C CA . PRO A 1 113 ? -35.729 -34.853 47.392 1.00 54.84 113 PRO A CA 1
ATOM 933 C C . PRO A 1 113 ? -34.763 -35.153 48.539 1.00 54.84 113 PRO A C 1
ATOM 935 O O . PRO A 1 113 ? -33.847 -35.969 48.411 1.00 54.84 113 PRO A O 1
ATOM 938 N N . LEU A 1 114 ? -35.001 -34.491 49.671 1.00 55.22 114 LEU A N 1
ATOM 939 C CA . LEU A 1 114 ? -34.399 -34.802 50.961 1.00 55.22 114 LEU A CA 1
ATOM 940 C C . LEU A 1 114 ? -34.697 -36.268 51.297 1.00 55.22 114 LEU A C 1
ATOM 942 O O . LEU A 1 114 ? -35.840 -36.630 51.580 1.00 55.22 114 LEU A O 1
ATOM 946 N N . ARG A 1 115 ? -33.676 -37.125 51.237 1.00 43.84 115 ARG A N 1
ATOM 947 C CA . ARG A 1 115 ? -33.768 -38.509 51.704 1.00 43.84 115 ARG A CA 1
ATOM 948 C C . ARG A 1 115 ? -33.435 -38.520 53.194 1.00 43.84 115 ARG A C 1
ATOM 950 O O . ARG A 1 115 ? -32.290 -38.284 53.564 1.00 43.84 115 ARG A O 1
ATOM 957 N N . GLY A 1 116 ? -34.449 -38.755 54.021 1.00 49.91 116 GLY A N 1
ATOM 958 C CA . GLY A 1 116 ? -34.273 -39.057 55.438 1.00 49.91 116 GLY A CA 1
ATOM 959 C C . GLY A 1 116 ? -33.649 -40.438 55.643 1.00 49.91 116 GLY A C 1
ATOM 960 O O . GLY A 1 116 ? -34.022 -41.396 54.962 1.00 49.91 116 GLY A O 1
ATOM 961 N N . ASN A 1 117 ? -32.658 -40.510 56.525 1.00 41.56 117 ASN A N 1
ATOM 962 C CA . ASN A 1 117 ? -32.703 -41.173 57.836 1.00 41.56 117 ASN A CA 1
ATOM 963 C C . ASN A 1 117 ? -31.407 -40.837 58.579 1.00 41.56 117 ASN A C 1
ATOM 965 O O . ASN A 1 117 ? -30.334 -41.000 57.956 1.00 41.56 117 ASN A O 1
#

pLDDT: mean 79.39, std 16.01, range [41.56, 97.5]

Sequence (117 aa):
MPRVRHPPRRKGVYWWSPELADLRKACIRARRSYTHSRRRRIRDEERESQLYAAYNHARATLKLAICRAKEAKRQEMVEGLERDPWGRPYRAALNKLRAQGPPPYGDPPAGLPLRGN

Secondary structure (DSSP, 8-state):
----PPPP-PPPPTT--HHHHHHHHHHHHHHHHHHHHTTSSS--HHHHHHHHHHHHHHHHHHHHHHHHHHHHHHHHHHHHHHH-TTSHHHHHHTT-----PPPS---PPS-------

Organism: Euphydryas editha (NCBI:txid104508)

Foldseek 3Di:
DDPDDDPPDPDPDPLDDPVLVVLVVQLVVLVVLLVVQVPDPDHDPVSNVVSVVSNVVSVVVSVVSSVVSVVVVVVVLVVVCVVPVCDDSVCVVVVNPDDPDPDPDPDDPPDDDDDDD